Protein AF-A0A1X7T6E7-F1 (afdb_monomer)

Foldseek 3Di:
DDKDFQPPDPDPRQWIWDFDWLWIFIDGPVDPDTPEIDNPAPTGWDDKDADPVDSQWIWIAGDPVRRWIWIARNVVNDTDDTPDPDDDD

Solvent-accessible surface area (backbone atoms only — not comparable to full-atom values): 5237 Å² total; per-residue (Å²): 109,48,74,51,64,57,86,82,56,96,68,66,69,50,38,42,38,42,25,69,38,34,43,35,36,35,31,38,72,91,44,99,53,66,78,33,79,46,62,85,42,83,19,44,47,74,44,78,47,76,42,94,88,39,90,45,37,35,40,37,30,30,26,92,81,44,73,42,55,41,35,33,32,71,84,76,62,41,78,42,79,68,72,71,85,72,79,85,127

Mean predicted aligned error: 8.28 Å

Structure (mmCIF, N/CA/C/O backbone):
data_AF-A0A1X7T6E7-F1
#
_entry.id   AF-A0A1X7T6E7-F1
#
loop_
_atom_site.group_PDB
_atom_site.id
_atom_site.type_symbol
_atom_site.label_atom_id
_atom_site.label_alt_id
_atom_site.label_comp_id
_atom_site.label_asym_id
_atom_site.label_entity_id
_atom_site.label_seq_id
_atom_site.pdbx_PDB_ins_code
_atom_site.Cartn_x
_atom_site.Cartn_y
_atom_site.Cartn_z
_atom_site.occupancy
_atom_site.B_iso_or_equiv
_atom_site.auth_seq_id
_atom_site.auth_comp_id
_atom_site.auth_asym_id
_atom_site.auth_atom_id
_atom_site.pdbx_PDB_model_num
ATOM 1 N N . MET A 1 1 ? 12.874 2.043 -0.066 1.00 70.50 1 MET A N 1
ATOM 2 C CA . MET A 1 1 ? 11.943 1.912 1.067 1.00 70.50 1 MET A CA 1
ATOM 3 C C . MET A 1 1 ? 11.197 3.228 1.230 1.00 70.50 1 MET A C 1
ATOM 5 O O . MET A 1 1 ? 11.855 4.251 1.353 1.00 70.50 1 MET A O 1
ATOM 9 N N . ILE A 1 2 ? 9.867 3.217 1.150 1.00 81.88 2 ILE A N 1
ATOM 10 C CA . ILE A 1 2 ? 8.989 4.379 1.357 1.00 81.88 2 ILE A CA 1
ATOM 11 C C . ILE A 1 2 ? 8.048 4.049 2.503 1.00 81.88 2 ILE A C 1
ATOM 13 O O . ILE A 1 2 ? 7.517 2.940 2.551 1.00 81.88 2 ILE A O 1
ATOM 17 N N . LEU A 1 3 ? 7.860 5.012 3.401 1.00 82.75 3 LEU A N 1
ATOM 18 C CA . LEU A 1 3 ? 6.934 4.922 4.514 1.00 82.75 3 LEU A CA 1
ATOM 19 C C . LEU A 1 3 ? 5.966 6.099 4.474 1.00 82.75 3 LEU A C 1
ATOM 21 O O . LEU A 1 3 ? 6.408 7.237 4.331 1.00 82.75 3 LEU A O 1
ATOM 25 N N . GLN A 1 4 ? 4.673 5.828 4.615 1.00 82.88 4 GLN A N 1
ATOM 26 C CA . GLN A 1 4 ? 3.659 6.875 4.660 1.00 82.88 4 GLN A CA 1
ATOM 27 C C . GLN A 1 4 ? 2.543 6.521 5.639 1.00 82.88 4 GLN A C 1
ATOM 29 O O . GLN A 1 4 ? 2.239 5.346 5.856 1.00 82.88 4 GLN A O 1
ATOM 34 N N . TRP A 1 5 ? 1.931 7.556 6.203 1.00 79.19 5 TRP A N 1
ATOM 35 C CA . TRP A 1 5 ? 0.795 7.469 7.113 1.00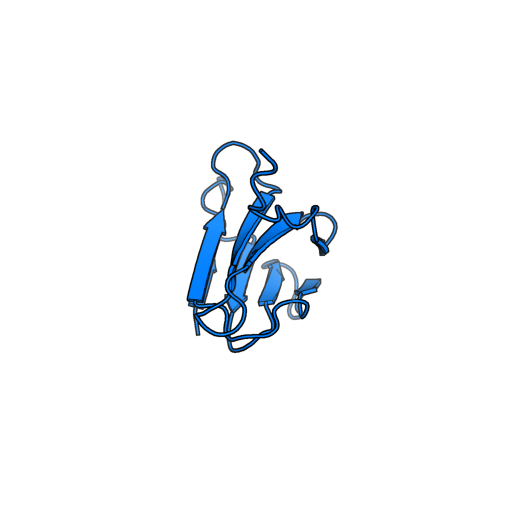 79.1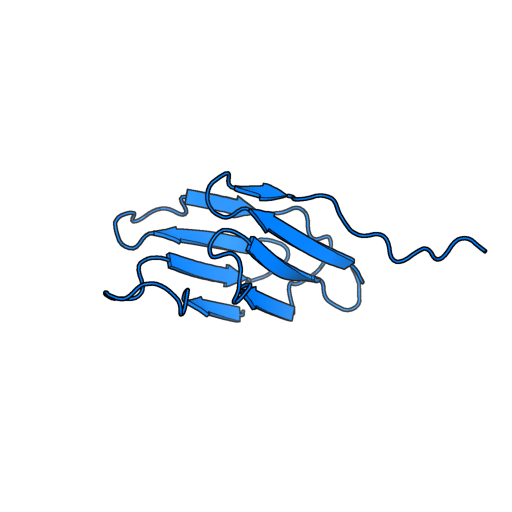9 5 TRP A CA 1
ATOM 36 C C . TRP A 1 5 ? -0.438 8.089 6.466 1.00 79.19 5 TRP A C 1
ATOM 38 O O . TRP A 1 5 ? -0.300 8.988 5.632 1.00 79.19 5 TRP A O 1
ATOM 48 N N . ASP A 1 6 ? -1.616 7.594 6.834 1.00 77.94 6 ASP A N 1
ATOM 49 C CA . ASP A 1 6 ? -2.888 8.187 6.421 1.00 77.94 6 ASP A CA 1
ATOM 50 C C . ASP A 1 6 ? -3.078 9.557 7.112 1.00 77.94 6 ASP A C 1
ATOM 52 O O . ASP A 1 6 ? -3.125 9.609 8.344 1.00 77.94 6 ASP A O 1
ATOM 56 N N . PRO A 1 7 ? -3.153 10.674 6.361 1.00 71.94 7 PRO A N 1
ATOM 57 C CA . PRO A 1 7 ? -3.278 12.011 6.937 1.00 71.94 7 PRO A CA 1
ATOM 58 C C . PRO A 1 7 ? -4.706 12.364 7.383 1.00 71.94 7 PRO A C 1
ATOM 60 O O . PRO A 1 7 ? -4.910 13.439 7.945 1.00 71.94 7 PRO A O 1
ATOM 63 N N . HIS A 1 8 ? -5.703 11.520 7.107 1.00 66.81 8 HIS A N 1
ATOM 64 C CA . HIS A 1 8 ? -7.112 11.882 7.268 1.00 66.81 8 HIS A CA 1
ATOM 65 C C . HIS A 1 8 ? -7.757 11.463 8.585 1.00 66.81 8 HIS A C 1
ATOM 67 O O . HIS A 1 8 ? -8.892 11.859 8.859 1.00 66.81 8 HIS A O 1
ATOM 73 N N . LEU A 1 9 ? -7.069 10.672 9.403 1.00 63.25 9 LEU A N 1
ATOM 74 C CA . LEU A 1 9 ? -7.633 10.184 10.654 1.00 63.25 9 LEU A CA 1
ATOM 75 C C . LEU A 1 9 ? -7.332 11.174 11.794 1.00 63.25 9 LEU A C 1
ATOM 77 O O . LEU A 1 9 ? -6.169 11.500 12.031 1.00 63.25 9 LEU A O 1
ATOM 81 N N . PRO A 1 10 ? -8.359 11.666 12.518 1.00 58.97 10 PRO A N 1
ATOM 82 C CA . PRO A 1 10 ? -8.203 12.715 13.529 1.00 58.97 10 PRO A CA 1
ATOM 83 C C . PRO A 1 10 ? -7.530 12.246 14.832 1.00 58.97 10 PRO A C 1
ATOM 85 O O . PRO A 1 10 ? -7.366 13.046 15.750 1.00 58.97 10 PRO A O 1
ATOM 88 N N . ALA A 1 11 ? -7.131 10.975 14.940 1.00 49.44 11 ALA A N 1
ATOM 89 C CA . ALA A 1 11 ? -6.505 10.421 16.136 1.00 49.44 11 ALA A CA 1
ATOM 90 C C . ALA A 1 11 ? -5.416 9.403 15.773 1.00 49.44 11 ALA A C 1
ATOM 92 O O . ALA A 1 11 ? -5.739 8.274 15.423 1.00 49.44 11 ALA A O 1
ATOM 93 N N . PHE A 1 12 ? -4.147 9.809 15.932 1.00 51.44 12 PHE A N 1
ATOM 94 C CA . PHE A 1 12 ? -2.934 8.986 15.786 1.00 51.44 12 PHE A CA 1
ATOM 95 C C . PHE A 1 12 ? -2.783 8.286 14.410 1.00 51.44 12 PHE A C 1
ATOM 97 O O . PHE A 1 12 ? -3.739 8.162 13.651 1.00 51.44 12 PHE A O 1
ATOM 104 N N . PRO A 1 13 ? -1.573 7.867 13.996 1.00 56.78 13 PRO A N 1
ATOM 105 C CA . PRO A 1 13 ? -1.412 7.189 12.713 1.00 56.78 13 PRO A CA 1
ATOM 106 C C . PRO A 1 13 ? -2.014 5.776 12.767 1.00 56.78 13 PRO A C 1
ATOM 108 O O . PRO A 1 13 ? -1.301 4.810 13.007 1.00 56.78 13 PRO A O 1
ATOM 111 N N . THR A 1 14 ? -3.320 5.637 12.529 1.00 68.06 14 THR A N 1
ATOM 112 C CA . THR A 1 14 ? -3.998 4.330 12.572 1.00 68.06 14 THR A CA 1
ATOM 113 C C . THR A 1 14 ? -3.529 3.419 11.444 1.00 68.06 14 THR A C 1
ATOM 115 O O . THR A 1 14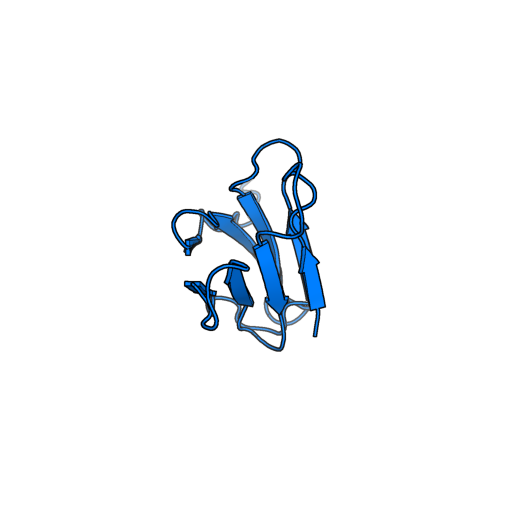 ? -3.490 2.212 11.613 1.00 68.06 14 THR A O 1
ATOM 118 N N . ARG A 1 15 ? -3.140 3.973 10.287 1.00 71.56 15 ARG A N 1
ATOM 119 C CA . ARG A 1 15 ? -2.699 3.184 9.130 1.00 71.56 15 ARG A CA 1
ATOM 120 C C . ARG A 1 15 ? -1.320 3.593 8.634 1.00 71.56 15 ARG A C 1
ATOM 122 O O . ARG A 1 15 ? -1.063 4.764 8.345 1.00 71.56 15 ARG A O 1
ATOM 129 N N . ARG A 1 16 ? -0.443 2.597 8.493 1.00 78.00 16 ARG A N 1
ATOM 130 C CA . ARG A 1 16 ? 0.939 2.736 8.014 1.00 78.00 16 ARG A CA 1
ATOM 131 C C . ARG A 1 16 ? 1.142 1.915 6.745 1.00 78.00 16 ARG A C 1
ATOM 133 O O . ARG A 1 16 ? 0.714 0.767 6.672 1.00 78.00 16 ARG A O 1
ATOM 140 N N . LEU A 1 17 ? 1.849 2.492 5.776 1.00 80.62 17 LEU A N 1
ATOM 141 C CA . LEU A 1 17 ? 2.236 1.836 4.527 1.00 80.62 17 LEU A CA 1
ATOM 142 C C . LEU A 1 17 ? 3.749 1.719 4.413 1.00 80.62 17 LEU A C 1
ATOM 144 O O . LEU A 1 17 ? 4.464 2.663 4.748 1.00 80.62 17 LEU A O 1
ATOM 148 N N . LEU A 1 18 ? 4.232 0.595 3.886 1.00 80.75 18 LEU A N 1
ATOM 149 C CA . LEU A 1 18 ? 5.651 0.360 3.611 1.00 80.75 18 LEU A CA 1
ATOM 150 C C . LEU A 1 18 ? 5.808 -0.248 2.223 1.00 80.75 18 LEU A C 1
ATOM 152 O O . LEU A 1 18 ? 5.330 -1.350 1.964 1.00 80.75 18 LEU A O 1
ATOM 156 N N . GLY A 1 19 ? 6.516 0.464 1.352 1.00 77.62 19 GLY A N 1
ATOM 157 C CA . GLY A 1 19 ? 7.001 -0.071 0.084 1.00 77.62 19 GLY A CA 1
ATOM 158 C C . GLY A 1 19 ? 8.493 -0.353 0.191 1.00 77.62 19 GLY A C 1
ATOM 159 O O . GLY A 1 19 ? 9.276 0.583 0.364 1.00 77.62 19 GLY A O 1
ATOM 160 N N . HIS A 1 20 ? 8.914 -1.617 0.111 1.00 70.69 20 HIS A N 1
ATOM 161 C CA . HIS A 1 20 ? 10.341 -1.977 0.154 1.00 70.69 20 HIS A CA 1
ATOM 162 C C . HIS A 1 20 ? 10.875 -2.356 -1.228 1.00 70.69 20 HIS A C 1
ATOM 164 O O . HIS A 1 20 ? 11.914 -1.850 -1.654 1.00 70.69 20 HIS A O 1
ATOM 170 N N . THR A 1 21 ? 10.128 -3.193 -1.940 1.00 79.06 21 THR A N 1
ATOM 171 C CA . THR A 1 21 ? 10.458 -3.700 -3.271 1.00 79.06 21 THR A CA 1
ATOM 172 C C . THR A 1 21 ? 9.236 -3.495 -4.171 1.00 79.06 21 THR A C 1
ATOM 174 O O . THR A 1 21 ? 8.765 -2.371 -4.324 1.00 79.06 21 THR A O 1
ATOM 177 N N . GLN A 1 22 ? 8.730 -4.573 -4.748 1.00 83.00 22 GLN A N 1
ATOM 178 C CA . GLN A 1 22 ? 7.481 -4.702 -5.491 1.00 83.00 22 GLN A CA 1
ATOM 179 C C . GLN A 1 22 ? 6.272 -4.916 -4.570 1.00 83.00 22 GLN A C 1
ATOM 181 O O . GLN A 1 22 ? 5.131 -4.806 -5.004 1.00 83.00 22 GLN A O 1
ATOM 186 N N . GLU A 1 23 ? 6.531 -5.204 -3.298 1.00 85.31 23 GLU A N 1
ATOM 187 C CA . GLU A 1 23 ? 5.498 -5.445 -2.304 1.00 85.31 23 GLU A CA 1
ATOM 188 C C . GLU A 1 23 ? 5.200 -4.170 -1.524 1.00 85.31 23 GLU A C 1
ATOM 190 O O . GLU A 1 23 ? 6.108 -3.443 -1.090 1.00 85.31 23 GLU A O 1
ATOM 195 N N . LEU A 1 24 ? 3.908 -3.929 -1.337 1.00 87.19 24 LEU A N 1
ATOM 196 C CA . LEU A 1 24 ? 3.378 -2.911 -0.461 1.00 87.19 24 LEU A CA 1
ATOM 197 C C . LEU A 1 24 ? 2.591 -3.557 0.658 1.00 87.19 24 LEU A C 1
ATOM 199 O O . LEU A 1 24 ? 1.701 -4.369 0.438 1.00 87.19 24 LEU A O 1
ATOM 203 N N . PHE A 1 25 ? 2.899 -3.141 1.868 1.00 87.38 25 PHE A N 1
ATOM 204 C CA . PHE A 1 25 ? 2.269 -3.672 3.056 1.00 87.38 25 PHE A CA 1
ATOM 205 C C . PHE A 1 25 ? 1.443 -2.583 3.728 1.00 87.38 25 PHE A C 1
ATOM 207 O O . PHE A 1 25 ? 1.890 -1.435 3.834 1.00 87.38 25 PHE A O 1
ATOM 214 N N . ILE A 1 26 ? 0.248 -2.960 4.176 1.00 86.81 26 ILE A N 1
ATOM 215 C CA . ILE A 1 26 ? -0.668 -2.110 4.936 1.00 86.81 26 ILE A CA 1
ATOM 216 C C . ILE A 1 26 ? -0.729 -2.639 6.364 1.00 86.81 26 ILE A C 1
ATOM 218 O O . ILE A 1 26 ? -1.075 -3.801 6.573 1.00 86.81 26 ILE A O 1
ATOM 222 N N . TRP A 1 27 ? -0.445 -1.783 7.340 1.00 85.31 27 TRP A N 1
ATOM 223 C CA . TRP A 1 27 ? -0.622 -2.079 8.760 1.00 85.31 27 TRP A CA 1
ATOM 224 C C . TRP A 1 27 ? -1.673 -1.175 9.372 1.00 85.31 27 TRP A C 1
ATOM 226 O O . TRP A 1 27 ? -1.783 -0.005 8.998 1.00 85.31 27 TRP A O 1
ATOM 236 N N . ASP A 1 28 ? -2.380 -1.734 10.344 1.00 82.31 28 ASP A N 1
ATOM 237 C CA . ASP A 1 28 ? -3.157 -0.995 11.329 1.00 82.31 28 ASP A CA 1
ATOM 238 C C . ASP A 1 28 ? -2.393 -1.023 12.653 1.00 82.31 28 ASP A C 1
ATOM 240 O O . ASP A 1 28 ? -1.739 -2.018 12.962 1.00 82.31 28 ASP A O 1
ATOM 244 N N . ASP A 1 29 ? -2.454 0.065 13.412 1.00 72.31 29 ASP A N 1
ATOM 245 C CA . ASP A 1 29 ? -1.767 0.229 14.698 1.00 72.31 29 ASP A CA 1
ATOM 246 C C . ASP A 1 29 ? -2.206 -0.830 15.725 1.00 72.31 29 ASP A C 1
ATOM 248 O O . ASP A 1 29 ? -1.429 -1.261 16.575 1.00 72.31 29 ASP A O 1
ATOM 252 N N . SER A 1 30 ? -3.438 -1.330 15.583 1.00 77.06 30 SER A N 1
ATOM 253 C CA . SER A 1 30 ? -3.976 -2.413 16.408 1.00 77.06 30 SER A CA 1
ATOM 254 C C . SER A 1 30 ? -3.354 -3.791 16.119 1.00 77.06 30 SER A C 1
ATOM 256 O O . SER A 1 30 ? -3.472 -4.704 16.941 1.00 77.06 30 SER A O 1
ATOM 258 N N . SER A 1 31 ? -2.681 -3.961 14.973 1.00 74.75 31 SER A N 1
ATOM 259 C CA . SER A 1 31 ? -2.167 -5.246 14.498 1.00 74.75 31 SER A CA 1
ATOM 260 C C . SER A 1 31 ? -0.643 -5.260 14.411 1.00 74.75 31 SER A C 1
ATOM 262 O O . SER A 1 31 ? -0.006 -4.429 13.769 1.00 74.75 31 SER A O 1
ATOM 264 N N . THR A 1 32 ? -0.031 -6.302 14.971 1.00 79.81 32 THR A N 1
ATOM 265 C CA . THR A 1 32 ? 1.409 -6.573 14.824 1.00 79.81 32 THR A CA 1
ATOM 266 C C . THR A 1 32 ? 1.768 -7.180 13.466 1.00 79.81 32 THR A C 1
ATOM 268 O O . THR A 1 32 ? 2.947 -7.326 13.139 1.00 79.81 32 THR A O 1
ATOM 271 N N . THR A 1 33 ? 0.763 -7.530 12.660 1.00 82.50 33 THR A N 1
ATOM 272 C CA . THR A 1 33 ? 0.920 -8.157 11.344 1.00 82.50 33 THR A CA 1
ATOM 273 C C . THR A 1 33 ? 0.308 -7.281 10.250 1.00 82.50 33 THR A C 1
ATOM 275 O O . THR A 1 33 ? -0.674 -6.576 10.509 1.00 82.50 33 THR A O 1
ATOM 278 N N . PRO A 1 34 ? 0.881 -7.279 9.032 1.00 84.62 34 PRO A N 1
ATOM 279 C CA . PRO A 1 34 ? 0.304 -6.536 7.920 1.00 84.62 34 PRO A CA 1
ATOM 280 C C . PRO A 1 34 ? -1.088 -7.087 7.602 1.00 84.62 34 PRO A C 1
ATOM 282 O O . PRO A 1 34 ? -1.247 -8.287 7.390 1.00 84.62 34 PRO A O 1
ATOM 285 N N . ILE A 1 35 ? -2.086 -6.205 7.552 1.00 85.94 35 ILE A N 1
ATOM 286 C CA . ILE A 1 35 ? -3.466 -6.558 7.196 1.00 85.94 35 ILE A CA 1
ATOM 287 C C . ILE A 1 35 ? -3.527 -6.986 5.731 1.00 85.94 35 ILE A C 1
ATOM 289 O O . ILE A 1 35 ? -4.208 -7.945 5.374 1.00 85.94 35 ILE A O 1
ATOM 293 N N . HIS A 1 36 ? -2.793 -6.269 4.877 1.00 84.56 36 HIS A N 1
ATOM 294 C CA . HIS A 1 36 ? -2.754 -6.525 3.446 1.00 84.56 36 HIS A CA 1
ATOM 295 C C . HIS A 1 36 ? -1.320 -6.492 2.928 1.00 84.56 36 HIS A C 1
ATOM 297 O O . HIS A 1 36 ? -0.520 -5.636 3.316 1.00 84.56 36 HIS A O 1
ATOM 303 N N . CYS A 1 37 ? -1.027 -7.416 2.016 1.00 85.94 37 CYS A N 1
ATOM 304 C CA . CYS A 1 37 ? 0.186 -7.446 1.213 1.00 85.94 37 CYS A CA 1
ATOM 305 C C . CYS A 1 37 ? -0.219 -7.325 -0.257 1.00 85.94 37 CYS A C 1
ATOM 307 O O . CYS A 1 37 ? -0.965 -8.156 -0.771 1.00 85.94 37 CYS A O 1
ATOM 309 N N . LEU A 1 38 ? 0.250 -6.269 -0.908 1.00 83.00 38 LEU A N 1
ATOM 310 C CA . LEU A 1 38 ? -0.055 -5.918 -2.284 1.00 83.00 38 LEU A CA 1
ATOM 311 C C . LEU A 1 38 ? 1.219 -6.104 -3.111 1.00 83.00 38 LEU A C 1
ATOM 313 O O . LEU A 1 38 ? 2.137 -5.286 -3.047 1.00 83.00 38 LEU A O 1
ATOM 317 N N . SER A 1 39 ? 1.294 -7.193 -3.867 1.00 83.12 39 SER A N 1
ATOM 318 C CA . SER A 1 39 ? 2.501 -7.612 -4.594 1.00 83.12 39 SER A CA 1
ATOM 319 C C . SER A 1 39 ? 2.358 -7.543 -6.119 1.00 83.12 39 SER A C 1
ATOM 321 O O . SER A 1 39 ? 3.175 -8.100 -6.846 1.00 83.12 39 SER A O 1
ATOM 323 N N . ASP A 1 40 ? 1.350 -6.832 -6.638 1.00 80.69 40 ASP A N 1
ATOM 324 C CA . ASP A 1 40 ? 1.098 -6.765 -8.086 1.00 80.69 40 ASP A CA 1
ATOM 325 C C . ASP A 1 40 ? 2.083 -5.897 -8.887 1.00 80.69 40 ASP A C 1
ATOM 327 O O . ASP A 1 40 ? 2.079 -5.939 -10.124 1.00 80.69 40 ASP A O 1
ATOM 331 N N . HIS A 1 41 ? 2.887 -5.052 -8.238 1.00 80.31 41 HIS A N 1
ATOM 332 C CA . HIS A 1 41 ? 3.860 -4.239 -8.963 1.00 80.31 41 HIS A CA 1
ATOM 333 C C . HIS A 1 41 ? 4.997 -5.112 -9.491 1.00 80.31 41 HIS A C 1
ATOM 335 O O . HIS A 1 41 ? 5.611 -5.858 -8.746 1.00 80.31 41 HIS A O 1
ATOM 341 N N . LYS A 1 42 ? 5.353 -4.972 -10.772 1.00 79.94 42 LYS A N 1
ATOM 342 C CA . LYS A 1 42 ? 6.488 -5.714 -11.360 1.00 79.94 42 LYS A CA 1
ATOM 343 C C . LYS A 1 42 ? 7.851 -5.075 -11.080 1.00 79.94 42 LYS A C 1
ATOM 345 O O . LYS A 1 42 ? 8.875 -5.550 -11.564 1.00 79.94 42 LYS A O 1
ATOM 350 N N . ALA A 1 43 ? 7.876 -3.956 -10.360 1.00 82.81 43 ALA A N 1
ATOM 351 C CA . ALA A 1 43 ? 9.083 -3.197 -10.066 1.00 82.81 43 ALA A CA 1
ATOM 352 C C . ALA A 1 43 ? 9.002 -2.528 -8.696 1.00 82.81 43 ALA A C 1
ATOM 354 O O . ALA A 1 43 ? 7.935 -2.440 -8.094 1.00 82.81 43 ALA A O 1
ATOM 355 N N . ALA A 1 44 ? 10.140 -1.994 -8.244 1.00 82.56 44 ALA A N 1
ATOM 356 C CA . ALA A 1 44 ? 10.212 -1.260 -6.992 1.00 82.56 44 ALA A CA 1
ATOM 357 C C . ALA A 1 44 ? 9.218 -0.090 -6.964 1.00 82.56 44 ALA A C 1
ATOM 359 O O . ALA A 1 44 ? 9.208 0.744 -7.875 1.00 82.56 44 ALA A O 1
ATOM 360 N N . ILE A 1 45 ? 8.416 -0.011 -5.907 1.00 84.44 45 ILE A N 1
ATOM 361 C CA . ILE A 1 45 ? 7.482 1.088 -5.678 1.00 84.44 45 ILE A CA 1
ATOM 362 C C . ILE A 1 45 ? 8.2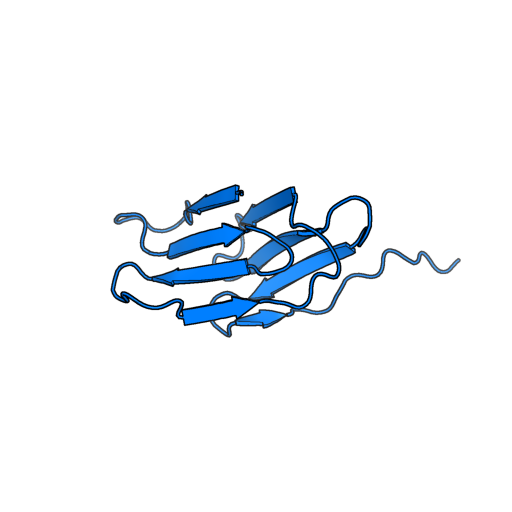87 2.326 -5.292 1.00 84.44 45 ILE A C 1
ATOM 364 O O . ILE A 1 45 ? 9.076 2.312 -4.343 1.00 84.44 45 ILE A O 1
ATOM 368 N N . LYS A 1 46 ? 8.114 3.402 -6.061 1.00 84.69 46 LYS A N 1
ATOM 369 C CA . LYS A 1 46 ? 8.870 4.654 -5.896 1.00 84.69 46 LYS A CA 1
ATOM 370 C C . LYS A 1 46 ? 8.013 5.830 -5.447 1.00 84.69 46 LYS A C 1
ATOM 372 O O . LYS A 1 46 ? 8.575 6.863 -5.098 1.00 84.69 46 LYS A O 1
ATOM 377 N N . ALA A 1 47 ? 6.694 5.689 -5.457 1.00 83.94 47 ALA A N 1
ATOM 378 C CA . ALA A 1 47 ? 5.780 6.728 -5.013 1.00 83.94 47 ALA A CA 1
ATOM 379 C C . ALA A 1 47 ? 4.546 6.107 -4.363 1.00 83.94 47 ALA A C 1
ATOM 381 O O . ALA A 1 47 ? 4.042 5.091 -4.843 1.00 83.94 47 ALA A O 1
ATOM 382 N N . LEU A 1 48 ? 4.071 6.750 -3.298 1.00 86.38 48 LEU A N 1
ATOM 383 C CA . LEU A 1 48 ? 2.809 6.465 -2.629 1.00 86.38 48 LEU A CA 1
ATOM 384 C C . LEU A 1 48 ? 2.084 7.780 -2.377 1.00 86.38 48 LEU A C 1
ATOM 386 O O . LEU A 1 48 ? 2.718 8.790 -2.069 1.00 86.38 48 LEU A O 1
ATOM 390 N N . ALA A 1 49 ? 0.771 7.777 -2.584 1.00 86.25 49 ALA A N 1
ATOM 391 C CA . ALA A 1 49 ? -0.069 8.942 -2.369 1.00 86.25 49 ALA A CA 1
ATOM 392 C C . ALA A 1 49 ? -1.485 8.523 -1.972 1.00 86.25 49 ALA A C 1
ATOM 394 O O . ALA A 1 49 ? -2.130 7.739 -2.669 1.00 86.25 49 ALA A O 1
ATOM 395 N N . TRP A 1 50 ? -1.972 9.080 -0.869 1.00 84.75 50 TRP A N 1
ATOM 396 C CA . TRP A 1 50 ? -3.358 8.945 -0.433 1.00 84.75 50 TRP A CA 1
ATOM 397 C C . TRP A 1 50 ? -4.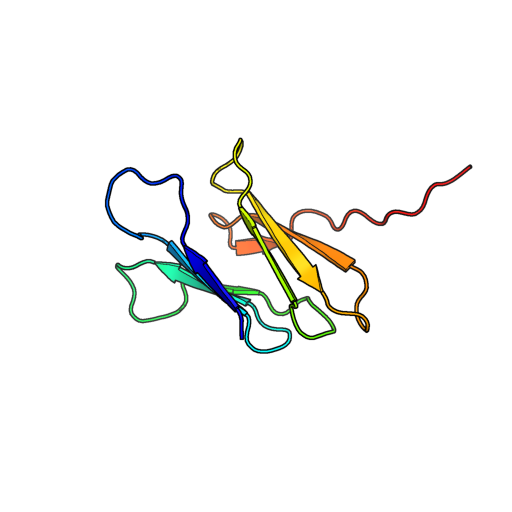268 9.896 -1.211 1.00 84.75 50 TRP A C 1
ATOM 399 O O . TRP A 1 50 ? -3.866 11.010 -1.555 1.00 84.75 50 TRP A O 1
ATOM 409 N N . SER A 1 51 ? -5.500 9.469 -1.481 1.00 83.31 51 SER A N 1
ATOM 410 C CA . SER A 1 51 ? -6.522 10.351 -2.038 1.00 83.31 51 SER A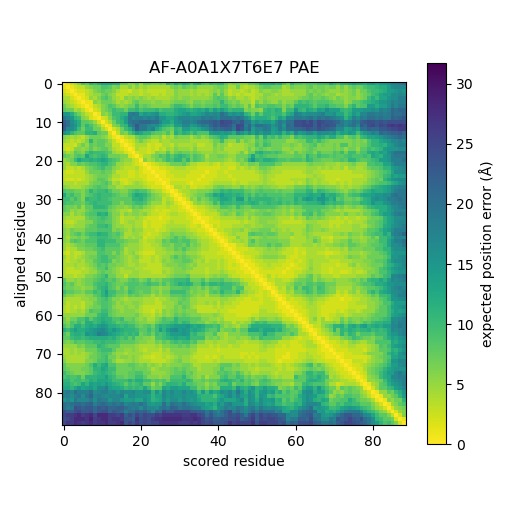 CA 1
ATOM 411 C C . SER A 1 51 ? -7.100 11.252 -0.950 1.00 83.31 51 SER A C 1
ATOM 413 O O . SER A 1 51 ? -7.621 10.768 0.050 1.00 83.31 51 SER A O 1
ATOM 415 N N . LEU A 1 52 ? -7.089 12.566 -1.195 1.00 76.50 52 LEU A N 1
ATOM 416 C CA . LEU A 1 52 ? -7.643 13.548 -0.259 1.00 76.50 52 LEU A CA 1
ATOM 417 C C . LEU A 1 52 ? -9.174 13.520 -0.162 1.00 76.50 52 LEU A C 1
ATOM 419 O O . LEU A 1 52 ? -9.742 14.022 0.804 1.00 76.50 52 LEU A O 1
ATOM 423 N N . HIS A 1 53 ? -9.836 12.956 -1.174 1.00 76.44 53 HIS A N 1
ATOM 424 C CA . HIS A 1 53 ? -11.295 12.900 -1.269 1.00 76.44 53 HIS A CA 1
ATOM 425 C C . HIS A 1 53 ? -11.871 11.548 -0.840 1.00 76.44 53 HIS A C 1
ATOM 427 O O . HIS A 1 53 ? -13.053 11.462 -0.523 1.00 76.44 53 HIS A O 1
ATOM 433 N N . GLN A 1 54 ? -11.063 10.487 -0.884 1.00 79.19 54 GLN A N 1
ATOM 434 C CA . GLN A 1 54 ? -11.488 9.120 -0.595 1.00 79.19 54 GLN A CA 1
ATOM 435 C C . GLN A 1 54 ? -10.433 8.450 0.282 1.00 79.19 54 GLN A C 1
ATOM 437 O O . GLN A 1 54 ? -9.409 8.002 -0.222 1.00 79.19 54 GLN A O 1
ATOM 442 N N . HIS A 1 55 ? -10.701 8.336 1.582 1.00 76.00 55 HIS A N 1
ATOM 443 C CA . HIS A 1 55 ? -9.770 7.754 2.563 1.00 76.00 55 HIS A CA 1
ATOM 444 C C . HIS A 1 55 ? -9.414 6.289 2.281 1.00 76.00 55 HIS A C 1
ATOM 446 O O . HIS A 1 55 ? -8.382 5.785 2.708 1.00 76.00 55 HIS A O 1
ATOM 452 N N . GLU A 1 56 ? -10.261 5.596 1.526 1.00 80.44 56 GLU A N 1
ATOM 453 C CA . GLU A 1 56 ? -10.029 4.210 1.136 1.00 80.44 56 GLU A CA 1
ATOM 454 C C . GLU A 1 56 ? -9.094 4.080 -0.066 1.00 80.44 56 GLU A C 1
ATOM 456 O O . GLU A 1 56 ? -8.621 2.984 -0.348 1.00 80.44 56 GLU A O 1
ATOM 461 N N . LEU A 1 57 ? -8.855 5.162 -0.810 1.00 84.50 57 LEU A N 1
ATOM 462 C CA . LEU A 1 57 ? -8.159 5.110 -2.085 1.00 84.50 57 LEU A CA 1
ATOM 463 C C . LEU A 1 57 ? -6.696 5.516 -1.925 1.00 84.50 57 LEU A C 1
ATOM 465 O O . LEU A 1 57 ? -6.365 6.649 -1.570 1.00 84.50 57 LEU A O 1
ATOM 469 N N . LEU A 1 58 ? -5.819 4.592 -2.292 1.00 86.69 58 LEU A N 1
ATOM 470 C CA . LEU A 1 58 ? -4.380 4.784 -2.335 1.00 86.69 58 LEU A CA 1
ATOM 471 C C . LEU A 1 58 ? -3.882 4.642 -3.772 1.00 86.69 58 LEU A C 1
ATOM 473 O O . LEU A 1 58 ? -4.283 3.727 -4.485 1.00 86.69 58 LEU A O 1
ATOM 477 N N . ALA A 1 59 ? -2.966 5.509 -4.184 1.00 87.06 59 ALA A N 1
ATOM 478 C CA . ALA A 1 59 ? -2.231 5.376 -5.431 1.00 87.06 59 ALA A CA 1
ATOM 479 C C . ALA A 1 59 ? -0.780 4.976 -5.150 1.00 87.06 59 ALA A C 1
ATOM 481 O O . ALA A 1 59 ? -0.105 5.574 -4.308 1.00 87.06 59 ALA A O 1
ATOM 482 N N . SER A 1 60 ? -0.279 3.995 -5.896 1.00 86.88 60 SER A N 1
ATOM 483 C CA . SER A 1 60 ? 1.133 3.624 -5.898 1.00 86.88 60 SER A CA 1
ATOM 484 C C . SER A 1 60 ? 1.724 3.710 -7.298 1.00 86.88 60 SER A C 1
ATOM 486 O O . SER A 1 60 ? 1.144 3.263 -8.290 1.00 86.88 60 SER A O 1
ATOM 488 N N . GLY A 1 61 ? 2.910 4.306 -7.367 1.00 84.62 61 GLY A N 1
ATOM 489 C CA . GLY A 1 61 ? 3.692 4.430 -8.586 1.00 84.62 61 GLY A CA 1
ATOM 490 C C . GLY A 1 61 ? 4.792 3.381 -8.621 1.00 84.62 61 GLY A C 1
ATOM 491 O O . GLY A 1 61 ? 5.734 3.428 -7.818 1.00 84.62 61 GLY A O 1
ATOM 492 N N . GLY A 1 62 ? 4.689 2.459 -9.577 1.00 81.56 62 GLY A N 1
ATOM 493 C CA . GLY A 1 62 ? 5.770 1.543 -9.911 1.00 81.56 62 GLY A CA 1
ATOM 494 C C . GLY A 1 62 ? 6.919 2.300 -10.575 1.00 81.56 62 GLY A C 1
ATOM 495 O O . GLY A 1 62 ? 6.706 3.238 -11.344 1.00 81.56 62 GLY A O 1
ATOM 496 N N . GLY A 1 63 ? 8.156 1.916 -10.266 1.00 75.69 63 GLY A N 1
ATOM 497 C CA . GLY A 1 63 ? 9.343 2.525 -10.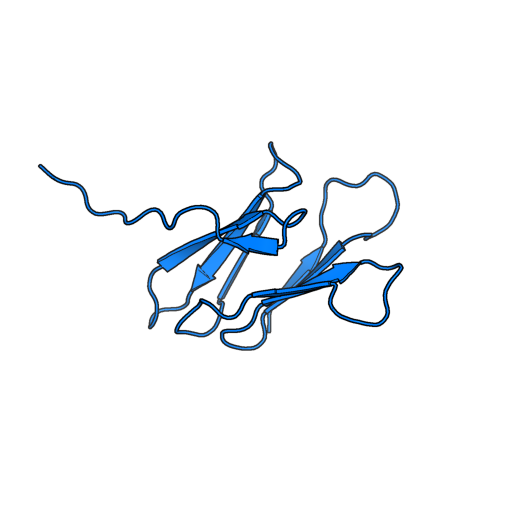856 1.00 75.69 63 GLY A CA 1
ATOM 498 C C . GLY A 1 63 ? 9.470 2.300 -12.367 1.00 75.69 63 GLY A C 1
ATOM 499 O O . GLY A 1 63 ? 8.614 1.709 -13.026 1.00 75.69 63 GLY A O 1
ATOM 500 N N . THR A 1 64 ? 10.604 2.731 -12.917 1.00 67.81 64 THR A N 1
ATOM 501 C CA . THR A 1 64 ? 10.902 2.791 -14.360 1.00 67.81 64 THR A CA 1
ATOM 502 C C . THR A 1 64 ? 10.727 1.470 -15.119 1.00 67.81 64 THR A C 1
ATOM 504 O O . THR A 1 64 ? 10.570 1.491 -16.336 1.00 67.81 64 THR A O 1
ATOM 507 N N . ALA A 1 65 ? 10.756 0.331 -14.424 1.00 69.88 65 ALA A N 1
ATOM 508 C CA . ALA A 1 65 ? 10.560 -0.989 -15.019 1.00 69.88 65 ALA A CA 1
ATOM 509 C C . ALA A 1 65 ? 9.079 -1.406 -15.136 1.00 69.88 65 ALA A C 1
ATOM 511 O O . ALA A 1 65 ? 8.745 -2.148 -16.053 1.00 69.88 65 ALA A O 1
ATOM 512 N N . ASP A 1 66 ? 8.190 -0.911 -14.268 1.00 74.69 66 ASP A N 1
ATOM 513 C CA . ASP A 1 66 ? 6.756 -1.233 -14.312 1.00 74.69 66 ASP A CA 1
ATOM 514 C C . ASP A 1 66 ? 5.975 -0.166 -15.088 1.00 74.69 66 ASP A C 1
ATOM 516 O O . ASP A 1 66 ? 5.098 -0.502 -15.874 1.00 74.69 66 ASP A O 1
ATOM 520 N N . ARG A 1 67 ? 6.340 1.121 -14.943 1.00 78.00 67 ARG A N 1
ATOM 521 C CA . ARG A 1 67 ? 5.677 2.257 -15.624 1.00 78.00 67 ARG A CA 1
ATOM 522 C C . ARG A 1 67 ? 4.149 2.253 -15.465 1.00 78.00 67 ARG A C 1
ATOM 524 O O . ARG A 1 67 ? 3.440 2.795 -16.309 1.00 78.00 67 ARG A O 1
ATOM 531 N N . THR A 1 68 ? 3.645 1.664 -14.380 1.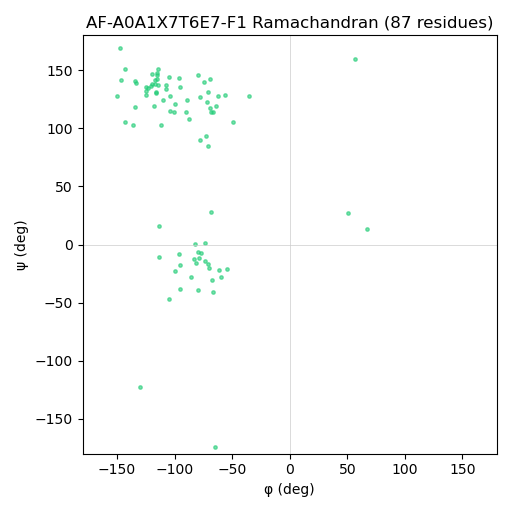00 79.81 68 THR A N 1
ATOM 532 C CA . THR A 1 68 ? 2.219 1.656 -14.059 1.00 79.81 68 THR A CA 1
ATOM 533 C C . THR A 1 68 ? 1.943 2.432 -12.784 1.00 79.81 68 THR A C 1
ATOM 535 O O . THR A 1 68 ? 2.740 2.445 -11.839 1.00 79.81 68 THR A O 1
ATOM 538 N N . ILE A 1 69 ? 0.785 3.081 -12.778 1.00 83.69 69 ILE A N 1
ATOM 539 C CA . ILE A 1 69 ? 0.168 3.615 -11.573 1.00 83.69 69 ILE A CA 1
ATOM 540 C C . ILE A 1 69 ? -0.974 2.669 -11.232 1.00 83.69 69 ILE A C 1
ATOM 542 O O . ILE A 1 69 ? -1.807 2.350 -12.084 1.00 83.69 69 ILE A O 1
ATOM 546 N N . ARG A 1 70 ? -0.987 2.199 -9.990 1.00 82.94 70 ARG A N 1
ATOM 547 C CA . ARG A 1 70 ? -2.000 1.284 -9.474 1.00 82.94 70 ARG A CA 1
ATOM 548 C C . ARG A 1 70 ? -2.784 1.968 -8.376 1.00 82.94 70 ARG A C 1
ATOM 550 O O . ARG A 1 70 ? -2.222 2.728 -7.590 1.00 82.94 70 ARG A O 1
ATOM 557 N N . PHE A 1 71 ? -4.079 1.692 -8.349 1.00 86.00 71 PHE A N 1
ATOM 558 C CA . PHE A 1 71 ? -4.971 2.172 -7.311 1.00 86.00 71 PHE A CA 1
ATOM 559 C C . PHE A 1 71 ? -5.353 1.011 -6.412 1.00 86.00 71 PHE A C 1
ATOM 561 O O . PHE A 1 71 ? -5.669 -0.072 -6.891 1.00 86.00 71 PHE A O 1
ATOM 568 N N . TRP A 1 72 ? -5.361 1.247 -5.114 1.00 85.44 72 TRP A N 1
ATOM 569 C CA . TRP A 1 72 ? -5.670 0.249 -4.107 1.00 85.44 72 TRP A CA 1
ATOM 570 C C . TRP A 1 72 ? -6.795 0.765 -3.242 1.00 85.44 72 TRP A C 1
ATOM 572 O O . TRP A 1 72 ? -6.778 1.928 -2.834 1.00 85.44 72 TRP A O 1
ATOM 582 N N . ASN A 1 73 ? -7.761 -0.101 -2.962 1.00 85.19 73 ASN A N 1
ATOM 583 C CA . ASN A 1 73 ? -8.709 0.145 -1.896 1.00 85.19 73 ASN A CA 1
ATOM 584 C C . ASN A 1 73 ? -8.138 -0.454 -0.600 1.00 85.19 73 ASN A C 1
ATOM 586 O O . ASN A 1 73 ? -7.981 -1.668 -0.491 1.00 85.19 73 ASN A O 1
ATOM 590 N N . VAL A 1 74 ? -7.816 0.389 0.382 1.00 78.50 74 VAL A N 1
ATOM 591 C CA . VAL A 1 74 ? -7.178 -0.034 1.640 1.00 78.50 74 VAL A CA 1
ATOM 592 C C . VAL A 1 74 ? -8.141 -0.656 2.656 1.00 78.50 74 VAL A C 1
ATOM 594 O O . VAL A 1 74 ? -7.670 -1.219 3.642 1.00 78.50 74 VAL A O 1
ATOM 597 N N . LEU A 1 75 ? -9.462 -0.561 2.447 1.00 77.62 75 LEU A N 1
ATOM 598 C CA . LEU A 1 75 ? -10.451 -1.290 3.254 1.00 77.62 75 LEU A CA 1
ATOM 599 C C . LEU A 1 75 ? -10.582 -2.742 2.810 1.00 77.62 75 LEU A C 1
ATOM 601 O O . LEU A 1 75 ? -10.750 -3.631 3.635 1.00 77.62 75 LEU A O 1
ATOM 605 N N . THR A 1 76 ? -10.544 -2.968 1.500 1.00 76.50 76 THR A N 1
ATOM 606 C CA . THR A 1 76 ? -10.722 -4.302 0.910 1.00 76.50 76 THR A CA 1
ATOM 607 C C . THR A 1 76 ? -9.394 -5.000 0.628 1.00 76.50 76 THR A C 1
ATOM 609 O O . THR A 1 76 ? -9.373 -6.209 0.417 1.00 76.50 76 THR A O 1
ATOM 612 N N . GLY A 1 77 ? -8.287 -4.254 0.589 1.00 72.06 77 GLY A N 1
ATOM 613 C CA . GLY A 1 77 ? -6.984 -4.749 0.148 1.00 72.06 77 GLY A CA 1
ATOM 614 C C . GLY A 1 77 ? -6.941 -5.091 -1.342 1.00 72.06 77 GLY A C 1
ATOM 615 O O . GLY A 1 77 ? -6.015 -5.763 -1.787 1.00 72.06 77 GLY A O 1
ATOM 616 N N . MET A 1 78 ? -7.942 -4.668 -2.119 1.00 75.62 78 MET A N 1
ATOM 617 C CA . MET A 1 78 ? -8.060 -5.019 -3.529 1.00 75.62 78 MET A CA 1
ATOM 618 C C . MET A 1 78 ? -7.480 -3.938 -4.440 1.00 75.62 78 MET A C 1
ATOM 620 O O . MET A 1 78 ? -7.628 -2.734 -4.208 1.00 75.62 78 MET A O 1
ATOM 624 N N . LEU A 1 79 ? -6.852 -4.388 -5.527 1.00 75.75 79 LEU A N 1
ATOM 625 C CA . LEU A 1 79 ? -6.445 -3.535 -6.634 1.00 75.75 79 LEU A CA 1
ATOM 626 C C . LEU A 1 79 ? -7.693 -2.996 -7.348 1.00 75.75 79 LEU A C 1
ATOM 628 O O . LEU A 1 79 ? -8.431 -3.739 -7.999 1.00 75.75 79 LEU A O 1
ATOM 632 N N . ASN A 1 80 ? -7.893 -1.684 -7.279 1.00 65.56 80 ASN A N 1
ATOM 633 C CA . ASN A 1 80 ? -8.838 -0.986 -8.137 1.00 65.56 80 ASN A CA 1
ATOM 634 C C . ASN A 1 80 ? -8.241 -0.876 -9.544 1.00 65.56 80 ASN A C 1
ATOM 636 O O . ASN A 1 80 ? -7.038 -0.663 -9.705 1.00 65.56 80 ASN A O 1
ATOM 640 N N . LYS A 1 81 ? -9.093 -1.067 -10.562 1.00 56.69 81 LYS A N 1
ATOM 641 C CA . LYS A 1 81 ? -8.710 -1.267 -11.971 1.00 56.69 81 LYS A CA 1
ATOM 642 C C . LYS A 1 81 ? -7.470 -0.453 -12.391 1.00 56.69 81 LYS A C 1
ATOM 644 O O . LYS A 1 81 ? -7.478 0.770 -12.238 1.00 56.69 81 LYS A O 1
ATOM 649 N N . PRO A 1 82 ? -6.447 -1.090 -12.993 1.00 56.75 82 PRO A N 1
ATOM 650 C CA . PRO A 1 82 ? -5.311 -0.363 -13.538 1.00 56.75 82 PRO A CA 1
ATOM 651 C C . PRO A 1 82 ? -5.786 0.533 -14.687 1.00 56.75 82 PRO A C 1
ATOM 653 O O . PRO A 1 82 ? -6.312 0.053 -15.696 1.00 56.75 82 PRO A O 1
ATOM 656 N N . LEU A 1 83 ? -5.599 1.842 -14.529 1.00 56.88 83 LEU A N 1
ATOM 657 C CA . LEU A 1 83 ? -5.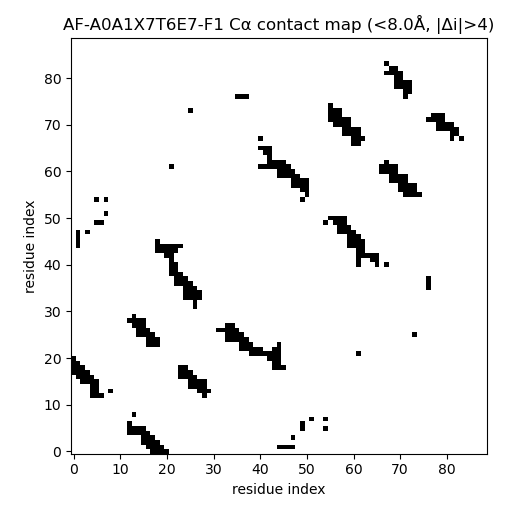795 2.818 -15.594 1.00 56.88 83 LEU A CA 1
ATOM 658 C C . LEU A 1 83 ? -4.636 2.669 -16.584 1.00 56.88 83 LEU A C 1
ATOM 660 O O . LEU A 1 83 ? -3.561 3.239 -16.409 1.00 56.88 83 LEU A O 1
ATOM 664 N N . HIS A 1 84 ? -4.841 1.864 -17.624 1.00 55.19 84 HIS A N 1
ATOM 665 C CA . HIS A 1 84 ? -3.957 1.886 -18.782 1.00 55.19 84 HIS A CA 1
ATOM 666 C C . HIS A 1 84 ? -4.161 3.221 -19.498 1.00 55.19 84 HIS A C 1
ATOM 668 O O . HIS A 1 84 ? -5.229 3.465 -20.053 1.00 55.19 84 HIS A O 1
ATOM 674 N N . LEU A 1 85 ? -3.133 4.069 -19.517 1.00 52.03 85 LEU A N 1
ATOM 675 C CA . LEU A 1 85 ? -3.109 5.347 -20.244 1.00 52.03 85 LEU A CA 1
ATOM 676 C C . LEU A 1 85 ? -3.092 5.178 -21.780 1.00 52.03 85 LEU A C 1
ATOM 678 O O . LEU A 1 85 ? -2.586 6.041 -22.490 1.00 52.03 85 LEU A O 1
ATOM 682 N N . HIS A 1 86 ? -3.638 4.088 -22.326 1.00 48.03 86 HIS A N 1
ATOM 683 C CA . HIS A 1 86 ? -3.769 3.938 -23.770 1.00 48.03 86 HIS A CA 1
ATOM 684 C C . HIS A 1 86 ? -4.952 4.770 -24.264 1.00 48.03 86 HIS A C 1
ATOM 686 O O . HIS A 1 86 ? -6.094 4.317 -24.330 1.00 48.03 86 HIS A O 1
ATOM 692 N N . SER A 1 87 ? -4.626 6.014 -24.609 1.00 43.62 87 SER A N 1
ATOM 693 C CA . SER A 1 87 ? -5.348 6.839 -25.565 1.00 43.62 87 SER A CA 1
ATOM 694 C C . SER A 1 87 ? -5.580 6.032 -26.843 1.00 43.62 87 SER A C 1
ATOM 696 O O . SER A 1 87 ? -4.647 5.795 -27.609 1.00 43.62 87 SER A O 1
ATOM 698 N N . SER A 1 88 ? -6.815 5.583 -27.053 1.00 45.25 88 SER A N 1
ATOM 699 C CA . SER A 1 88 ? -7.284 5.206 -28.381 1.00 45.25 88 SER A CA 1
ATOM 700 C C . SER A 1 88 ? -7.829 6.463 -29.041 1.00 45.25 88 SER A C 1
ATOM 702 O O . SER A 1 88 ? -8.871 6.978 -28.639 1.00 45.25 88 SER A O 1
ATOM 704 N N . HIS A 1 89 ? -7.090 6.969 -30.023 1.00 39.78 89 HIS A N 1
ATOM 705 C CA . HIS A 1 89 ? -7.674 7.658 -31.160 1.00 39.78 89 HIS A CA 1
ATOM 706 C C . HIS A 1 89 ? -6.802 7.468 -32.399 1.00 39.78 89 HIS A C 1
ATOM 708 O O . HIS A 1 89 ? -5.570 7.329 -32.225 1.00 39.78 89 HIS A O 1
#

Organism: Amphimedon queenslandica (NCBI:txid400682)

pLDDT: mean 75.69, std 11.53, range [39.78, 87.38]

InterPro domains:
  IPR001680 WD40 repeat [PF00400] (33-73)
  IPR001680 WD40 repeat [SM00320] (31-73)
  IPR015943 WD40/YVTN repeat-like-containing domain superfamily [G3DSA:2.130.10.10] (17-89)
  IPR033010 WD repeat Cdc20/Fizzy [PTHR19918] (19-78)
  IPR036322 WD40-repeat-containing domain superfamily [SSF50978] (18-86)

Radius of gyration: 13.25 Å; Cα contacts (8 Å, |Δi|>4): 192; chains: 1; bounding box: 23×22×48 Å

Secondary structure (DSSP, 8-state):
-EEEE-TT-SSS--EEEEESSS-EEEEETT-SS-SEEE---SS-EEEEEE-SS-TTEEEEEE-TTT--EEEEETTTTEEE---------

Sequence (89 aa):
MILQWDPHLPAFPTRRLLGHTQELFIWDDSSTTPIHCLSDHKAAIKALAWSLHQHELLASGGGTADRTIRFWNVLTGMLNKPLHLHSSH

Nearest PDB structures (foldseek):
  4ui9-assembly1_R  TM=9.108E-01  e=1.911E-06  Homo sapiens
  4aez-assembly1_A  TM=9.105E-01  e=7.928E-06  Schizosaccharomyces pombe
  4aez-assembly3_G  TM=9.140E-01  e=1.163E-05  Schizosaccharomyces pombe
  4aez-assembly2_D  TM=9.024E-01  e=3.290E-05  Schizosaccharomyces pombe
  5a31-assembly1_R  TM=9.102E-01  e=4.569E-05  Homo sapiens